Protein AF-A0A9W9SKZ7-F1 (afdb_monomer_lite)

Radius of gyration: 26.15 Å; chains: 1; bounding box: 54×64×50 Å

Secondary structure (DSSP, 8-state):
-HHHHHHHHHHHHHHHHHHHHHHHHHHHHHHHHHHHHHHHHHHHHS----GGGGGSTTHHHH-HHHHHHHHHHHHS-S-THHHHHHHHHTHIIIII--SS--HHHHHHHHHHHHHHHS---

Sequence (121 aa):
MKQYQDAFRNKFITYQKQAQREAHQLDTLEKIDNIENEELTILYDSRQDKVTRYLSKEYKQEFLVLTRIARDILSIPASGAGVERLFNYTRDIYHYRRGQLKPDTIKGLMLHHFLSKFELK

pLDDT: mean 78.36, std 10.04, range [40.19, 90.5]

Organism: NCBI:txid2100454

Structure (mmCIF, N/CA/C/O backbone):
data_AF-A0A9W9SKZ7-F1
#
_entry.id   AF-A0A9W9SKZ7-F1
#
loop_
_atom_site.group_PDB
_atom_site.id
_atom_site.type_symbol
_atom_site.label_atom_id
_atom_site.label_alt_id
_atom_site.label_comp_id
_atom_site.label_asym_id
_atom_site.label_entity_id
_atom_site.label_seq_id
_atom_site.pdbx_PDB_ins_code
_atom_site.Cartn_x
_atom_site.Cartn_y
_atom_site.Cartn_z
_atom_site.occupancy
_atom_site.B_iso_or_equiv
_atom_site.auth_seq_id
_atom_site.auth_comp_id
_atom_site.auth_asym_id
_atom_site.auth_atom_id
_atom_site.pdbx_PDB_model_num
ATOM 1 N N . MET A 1 1 ? -34.100 -41.137 14.179 1.00 59.19 1 MET A N 1
ATOM 2 C CA . MET A 1 1 ? -34.547 -39.949 14.948 1.00 59.19 1 MET A CA 1
ATOM 3 C C . MET A 1 1 ? -33.396 -39.162 15.591 1.00 59.19 1 MET A C 1
ATOM 5 O O . MET A 1 1 ? -33.374 -37.956 15.404 1.00 59.19 1 MET A O 1
ATOM 9 N N . LYS A 1 2 ? -32.416 -39.786 16.276 1.00 61.28 2 LYS A N 1
ATOM 10 C CA . LYS A 1 2 ? -31.309 -39.060 16.954 1.00 61.28 2 LYS A CA 1
ATOM 11 C C . LYS A 1 2 ? -30.390 -38.238 16.027 1.00 61.28 2 LYS A C 1
ATOM 13 O O . LYS A 1 2 ? -30.133 -37.079 16.311 1.00 61.28 2 LYS A O 1
ATOM 18 N N . GLN A 1 3 ? -30.014 -38.780 14.863 1.00 71.31 3 GLN A N 1
ATOM 19 C CA . GLN A 1 3 ? -29.123 -38.101 13.900 1.00 71.31 3 GLN A CA 1
ATOM 20 C C . GLN A 1 3 ? -29.637 -36.731 13.426 1.00 71.31 3 GLN A C 1
ATOM 22 O O . GLN A 1 3 ? -28.854 -35.819 13.172 1.00 71.31 3 GLN A O 1
ATOM 27 N N . TYR A 1 4 ? -30.958 -36.576 13.320 1.00 74.50 4 TYR A N 1
ATOM 28 C CA . TYR A 1 4 ? -31.571 -35.313 12.925 1.00 74.50 4 TYR A CA 1
ATOM 29 C C . TYR A 1 4 ? -31.450 -34.276 14.047 1.00 74.50 4 TYR A C 1
ATOM 31 O O . TYR A 1 4 ? -31.037 -33.150 13.803 1.00 74.50 4 TYR A O 1
ATOM 39 N N . GLN A 1 5 ? -31.715 -34.663 15.297 1.00 77.81 5 GLN A N 1
ATOM 40 C CA . GLN A 1 5 ? -31.567 -33.770 16.452 1.00 77.81 5 GLN A CA 1
ATOM 41 C C . GLN A 1 5 ? -30.117 -33.284 16.616 1.00 77.81 5 GLN A C 1
ATOM 43 O O . GLN A 1 5 ? -29.889 -32.100 16.868 1.00 77.81 5 GLN A O 1
ATOM 48 N N . ASP A 1 6 ? -29.143 -34.164 16.378 1.00 82.38 6 ASP A N 1
ATOM 49 C CA . ASP A 1 6 ? -27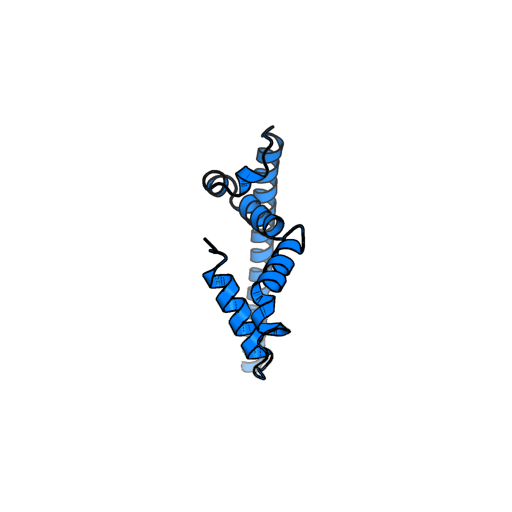.718 -33.823 16.429 1.00 82.38 6 ASP A CA 1
ATOM 50 C C . ASP A 1 6 ? -27.316 -32.836 15.318 1.00 82.38 6 ASP A C 1
ATOM 52 O O . ASP A 1 6 ? -26.604 -31.862 15.573 1.00 82.38 6 ASP A O 1
ATOM 56 N N . ALA A 1 7 ? -27.823 -33.020 14.092 1.00 82.75 7 ALA A N 1
ATOM 57 C CA . ALA A 1 7 ? -27.571 -32.105 12.976 1.00 82.75 7 ALA A CA 1
ATOM 58 C C . ALA A 1 7 ? -28.121 -30.691 13.238 1.00 82.75 7 ALA A C 1
ATOM 60 O O . ALA A 1 7 ? -27.462 -29.696 12.921 1.00 82.75 7 ALA A O 1
ATOM 61 N N . PHE A 1 8 ? -29.302 -30.593 13.853 1.00 83.88 8 PHE A N 1
ATOM 62 C CA . PHE A 1 8 ? -29.893 -29.310 14.239 1.00 83.88 8 PHE A CA 1
ATOM 63 C C . PHE A 1 8 ? -29.102 -28.631 15.351 1.00 83.88 8 PHE A C 1
ATOM 65 O O . PHE A 1 8 ? -28.792 -27.444 15.245 1.00 83.88 8 PHE A O 1
ATOM 72 N N . ARG A 1 9 ? -28.707 -29.387 16.380 1.00 85.88 9 ARG A N 1
ATOM 73 C CA . ARG A 1 9 ? -27.880 -28.873 17.476 1.00 85.88 9 ARG A CA 1
ATOM 74 C C . ARG A 1 9 ? -26.540 -28.338 16.972 1.00 85.88 9 ARG A C 1
ATOM 76 O O . ARG A 1 9 ? -26.132 -27.251 17.372 1.00 85.88 9 ARG A O 1
ATOM 83 N N . ASN A 1 10 ? -25.897 -29.045 16.043 1.00 86.56 10 ASN A N 1
ATOM 84 C CA . ASN A 1 10 ? -24.637 -28.608 15.444 1.00 86.56 10 ASN A CA 1
ATOM 85 C C . ASN A 1 10 ? -24.803 -27.332 14.612 1.00 86.56 10 ASN A C 1
ATOM 87 O O . ASN A 1 10 ? -24.012 -26.406 14.771 1.00 86.56 10 ASN A O 1
ATOM 91 N N . LYS A 1 11 ? -25.848 -27.238 13.776 1.00 88.25 11 LYS A N 1
ATOM 92 C CA . LYS A 1 11 ? -26.142 -26.002 13.030 1.00 88.25 11 LYS A CA 1
ATOM 93 C C . LYS A 1 11 ? -26.393 -24.824 13.967 1.00 88.25 11 LYS A C 1
ATOM 95 O O . LYS A 1 11 ? -25.841 -23.753 13.745 1.00 88.25 11 LYS A O 1
ATOM 100 N N . PHE A 1 12 ? -27.169 -25.033 15.028 1.00 90.50 12 PHE A N 1
ATOM 101 C CA . PHE A 1 12 ? -27.468 -23.998 16.014 1.00 90.50 12 PHE A CA 1
ATOM 102 C C . PHE A 1 12 ? -26.202 -23.475 16.709 1.00 90.50 12 PHE A C 1
ATOM 104 O O . PHE A 1 12 ? -26.007 -22.266 16.798 1.00 90.50 12 PHE A O 1
ATOM 111 N N . ILE A 1 13 ? -25.296 -24.370 17.115 1.00 90.12 13 ILE A N 1
ATOM 112 C CA . ILE A 1 13 ? -23.998 -23.989 17.690 1.00 90.12 13 ILE A CA 1
ATOM 113 C C . ILE A 1 13 ? -23.155 -23.195 16.681 1.00 90.12 13 ILE A C 1
ATOM 115 O O . ILE A 1 13 ? -22.507 -22.221 17.061 1.00 90.12 13 ILE A O 1
ATOM 119 N N . THR A 1 14 ? -23.155 -23.576 15.402 1.00 89.19 14 THR A N 1
ATOM 120 C CA . THR A 1 14 ? -22.435 -22.832 14.357 1.00 89.19 14 THR A CA 1
ATOM 121 C C . THR A 1 14 ? -22.987 -21.421 14.192 1.00 89.19 14 THR A C 1
ATOM 123 O O . THR A 1 14 ? -22.206 -20.472 14.166 1.00 89.19 14 THR A O 1
ATOM 126 N N . TYR A 1 15 ? -24.313 -21.266 14.157 1.00 88.88 15 TYR A N 1
ATOM 127 C CA . TYR A 1 15 ? -24.948 -19.949 14.083 1.00 88.88 15 TYR A CA 1
ATOM 128 C C . TYR A 1 15 ? -24.652 -19.096 15.318 1.00 88.88 15 TYR A C 1
ATOM 130 O O . TYR A 1 15 ? -24.311 -17.927 15.174 1.00 88.88 15 TYR A O 1
ATOM 138 N N . GLN A 1 16 ? -24.693 -19.673 16.523 1.00 88.38 16 GLN A N 1
ATOM 139 C CA . GLN A 1 16 ? -24.316 -18.949 17.740 1.00 88.38 16 GLN A CA 1
ATOM 140 C C . GLN A 1 16 ? -22.859 -18.481 17.700 1.00 88.38 16 GLN A C 1
ATOM 142 O O . GLN A 1 16 ? -22.577 -17.326 18.006 1.00 88.38 16 GLN A O 1
ATOM 147 N N . LYS A 1 17 ? -21.933 -19.348 17.274 1.00 89.81 17 LYS A N 1
ATOM 148 C CA . LYS A 1 17 ? -20.519 -18.980 17.113 1.00 89.81 17 LYS A CA 1
ATOM 149 C C . LYS A 1 17 ? -20.329 -17.878 16.074 1.00 89.81 17 LYS A C 1
ATOM 151 O O . LYS A 1 17 ? -19.452 -17.040 16.245 1.00 89.81 17 LYS A O 1
ATOM 156 N N . GLN A 1 18 ? -21.115 -17.884 15.003 1.00 89.06 18 GLN A N 1
ATOM 157 C CA . GLN A 1 18 ? -21.066 -16.843 13.985 1.00 89.06 18 GLN A CA 1
ATOM 158 C C . GLN A 1 18 ? -21.580 -15.504 14.529 1.00 89.06 18 GLN A C 1
ATOM 160 O O . GLN A 1 18 ? -20.859 -14.516 14.445 1.00 89.06 18 GLN A O 1
ATOM 165 N N . ALA A 1 19 ? -22.739 -15.492 15.188 1.00 86.81 19 ALA A N 1
ATOM 166 C CA . ALA A 1 19 ? -23.287 -14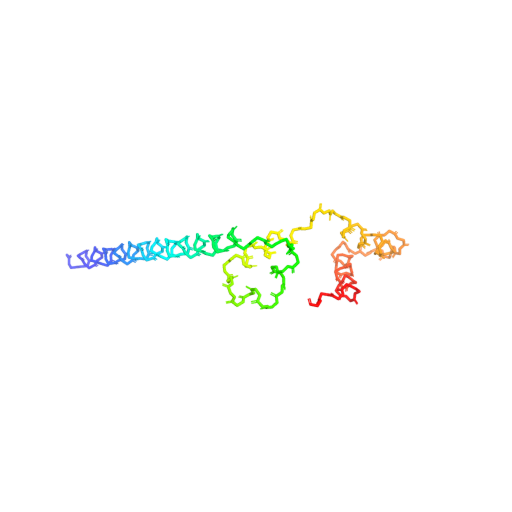.289 15.812 1.00 86.81 19 ALA A CA 1
ATOM 167 C C . ALA A 1 19 ? -22.339 -13.698 16.875 1.00 86.81 19 ALA A C 1
ATOM 169 O O . ALA A 1 19 ? -22.173 -12.487 16.962 1.00 86.81 19 ALA A O 1
ATOM 170 N N . GLN A 1 20 ? -21.654 -14.548 17.649 1.00 86.44 20 GLN A N 1
ATOM 171 C CA . GLN A 1 20 ? -20.634 -14.111 18.611 1.00 86.44 20 GLN A CA 1
ATOM 172 C C . GLN A 1 20 ? -19.409 -13.483 17.935 1.00 86.44 20 GLN A C 1
ATOM 174 O O . GLN A 1 20 ? -18.853 -12.519 18.455 1.00 86.44 20 GLN A O 1
ATOM 179 N N . ARG A 1 21 ? -18.981 -14.011 16.780 1.00 83.94 21 ARG A N 1
ATOM 180 C CA . ARG A 1 21 ? -17.881 -13.428 15.994 1.00 83.94 21 ARG A CA 1
ATOM 181 C C . ARG A 1 21 ? -18.265 -12.070 15.428 1.00 83.94 21 ARG A C 1
ATOM 183 O O . ARG A 1 21 ? -17.462 -11.152 15.509 1.00 83.94 21 ARG A O 1
ATOM 190 N N . GLU A 1 22 ? -19.473 -11.951 14.892 1.00 87.62 22 GLU A N 1
ATOM 191 C CA . GLU A 1 22 ? -19.999 -10.696 14.350 1.00 87.62 22 GLU A CA 1
ATOM 192 C C . GLU A 1 22 ? -20.130 -9.639 15.460 1.00 87.62 22 GLU A C 1
ATOM 194 O O . GLU A 1 22 ? -19.648 -8.522 15.300 1.00 87.62 22 GLU A O 1
ATOM 199 N N . ALA A 1 23 ? -20.654 -10.004 16.635 1.00 82.94 23 ALA A N 1
ATOM 200 C CA . ALA A 1 23 ? -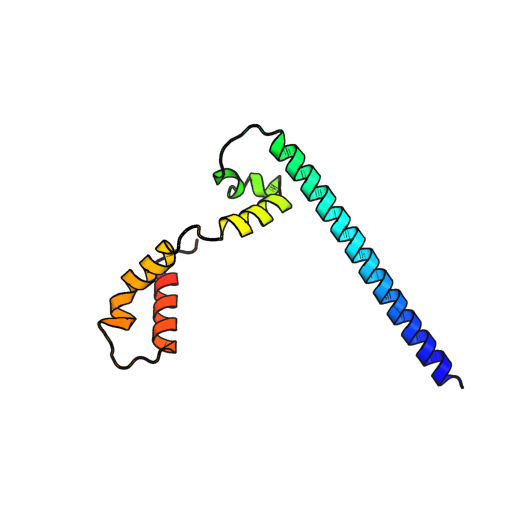20.724 -9.102 17.787 1.00 82.94 23 ALA A CA 1
ATOM 201 C C . ALA A 1 23 ? -19.335 -8.656 18.283 1.00 82.94 23 ALA A C 1
ATOM 203 O O . ALA A 1 23 ? -19.124 -7.476 18.549 1.00 82.94 23 ALA A O 1
ATOM 204 N N . HIS A 1 24 ? -18.366 -9.576 18.359 1.00 85.88 24 HIS A N 1
ATOM 205 C CA . HIS A 1 24 ? -16.987 -9.237 18.721 1.00 85.88 24 HIS A CA 1
ATOM 206 C C . HIS A 1 24 ? -16.327 -8.329 17.673 1.00 85.88 24 HIS A C 1
ATOM 208 O O . HIS A 1 24 ? -15.529 -7.468 18.029 1.00 85.88 24 HIS A O 1
ATOM 214 N N . GLN A 1 25 ? -16.632 -8.513 16.384 1.00 84.75 25 GLN A N 1
ATOM 215 C CA . GLN A 1 25 ? -16.136 -7.641 15.317 1.00 84.75 25 GLN A CA 1
ATOM 216 C C . GLN A 1 25 ? -16.679 -6.216 15.455 1.00 84.75 25 GLN A C 1
ATOM 218 O O . GLN A 1 25 ? -15.904 -5.268 15.350 1.00 84.75 25 GLN A O 1
ATOM 223 N N . LEU A 1 26 ? -17.973 -6.062 15.742 1.00 80.06 26 LEU A N 1
ATOM 224 C CA . LEU A 1 26 ? -18.591 -4.753 15.963 1.00 80.06 26 LEU A CA 1
ATOM 225 C C . LEU A 1 26 ? -17.987 -4.035 17.179 1.00 80.06 26 LEU A C 1
ATOM 227 O O . LEU A 1 26 ? -17.588 -2.884 17.054 1.00 80.06 26 LEU A O 1
ATOM 231 N N . ASP A 1 27 ? -17.804 -4.736 18.301 1.00 82.81 27 ASP A N 1
ATOM 232 C CA . ASP A 1 2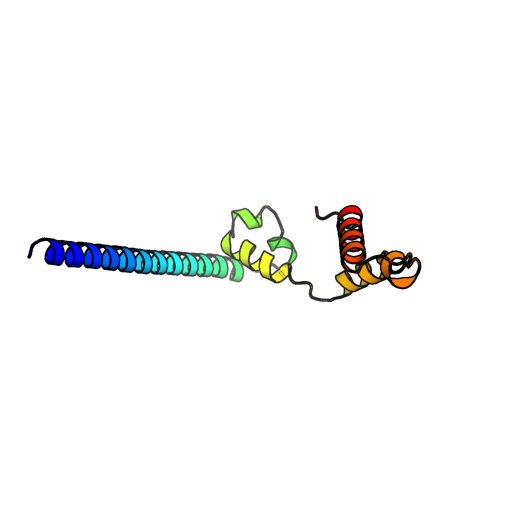7 ? -17.160 -4.185 19.506 1.00 82.81 27 ASP A CA 1
ATOM 233 C C . ASP A 1 27 ? -15.691 -3.784 19.250 1.00 82.81 27 ASP A C 1
ATOM 235 O O . ASP A 1 27 ? -15.200 -2.778 19.760 1.00 82.81 27 ASP A O 1
ATOM 239 N N . THR A 1 28 ? -14.962 -4.532 18.412 1.00 81.50 28 THR A N 1
ATOM 240 C CA . THR A 1 28 ? -13.610 -4.117 18.002 1.00 81.50 28 THR A CA 1
ATOM 241 C C . THR A 1 28 ? -13.602 -2.893 17.093 1.00 81.50 28 THR A C 1
ATOM 243 O O . THR A 1 28 ? -12.698 -2.075 17.230 1.00 81.50 28 THR A O 1
ATOM 246 N N . LEU A 1 29 ? -14.575 -2.755 16.187 1.00 79.75 29 LEU A N 1
ATOM 247 C CA . LEU A 1 29 ? -14.687 -1.585 15.311 1.00 79.75 29 LEU A CA 1
ATOM 248 C C . LEU A 1 29 ? -15.029 -0.335 16.122 1.00 79.75 29 LEU A C 1
ATOM 250 O O . LEU A 1 29 ? -14.358 0.676 15.978 1.00 79.75 29 LEU A O 1
ATOM 254 N N . GLU A 1 30 ? -15.973 -0.439 17.055 1.00 80.69 30 GLU A N 1
ATOM 255 C CA . GLU A 1 30 ? -16.361 0.669 17.932 1.00 80.69 30 GLU A CA 1
ATOM 256 C C . GLU A 1 30 ? -15.193 1.137 18.817 1.00 80.69 30 GLU A C 1
ATOM 258 O O . GLU A 1 30 ? -14.987 2.332 19.017 1.00 80.69 30 GLU A O 1
ATOM 263 N N . LYS A 1 31 ? -14.355 0.211 19.301 1.00 80.44 31 LYS A N 1
ATOM 264 C CA . LYS A 1 31 ? -13.117 0.565 20.018 1.00 80.44 31 LYS A CA 1
ATOM 265 C C . LYS A 1 31 ? -12.117 1.299 19.133 1.00 80.44 31 LYS A C 1
ATOM 267 O O . LYS A 1 31 ? -11.496 2.241 19.610 1.00 80.44 31 LYS A O 1
ATOM 272 N N . ILE A 1 32 ? -11.943 0.867 17.884 1.00 77.62 32 ILE A N 1
ATOM 273 C CA . ILE A 1 32 ? -11.040 1.531 16.935 1.00 77.62 32 ILE A CA 1
ATOM 274 C C . ILE A 1 32 ? -11.555 2.938 16.630 1.00 77.62 32 ILE A C 1
ATOM 276 O O . ILE A 1 32 ? -10.785 3.881 16.768 1.00 77.62 32 ILE A O 1
ATOM 280 N N . ASP A 1 33 ? -12.847 3.089 16.332 1.00 81.50 33 ASP A N 1
ATOM 281 C CA . ASP A 1 33 ? -13.472 4.389 16.071 1.00 81.50 33 ASP A CA 1
ATOM 282 C C . ASP A 1 33 ? -13.297 5.338 17.265 1.00 81.50 33 ASP A C 1
ATOM 284 O O . ASP A 1 33 ? -12.961 6.510 17.102 1.00 81.50 33 ASP A O 1
ATOM 288 N N . ASN A 1 34 ? -13.471 4.845 18.492 1.00 82.25 34 ASN A N 1
ATOM 289 C CA . ASN A 1 34 ? -13.266 5.656 19.692 1.00 82.25 34 ASN A CA 1
ATOM 290 C C . ASN A 1 34 ? -11.803 6.105 19.853 1.00 82.25 34 ASN A C 1
ATOM 292 O O . ASN A 1 34 ? -11.561 7.274 20.149 1.00 82.25 34 ASN A O 1
ATOM 296 N N . ILE A 1 35 ? -10.838 5.211 19.606 1.00 80.56 35 ILE A N 1
ATOM 297 C CA . ILE A 1 35 ? -9.402 5.535 19.646 1.00 80.56 35 ILE A CA 1
ATOM 298 C C . ILE A 1 35 ? -9.047 6.555 18.557 1.00 80.56 35 ILE A C 1
ATOM 300 O O . ILE A 1 35 ? -8.329 7.514 18.829 1.00 80.56 35 ILE A O 1
ATOM 304 N N . GLU A 1 36 ? -9.569 6.390 17.339 1.00 80.44 36 GLU A N 1
ATOM 305 C CA . GLU A 1 36 ? -9.362 7.336 16.237 1.00 80.44 36 GLU A CA 1
ATOM 306 C C . GLU A 1 36 ? -9.867 8.733 16.595 1.00 80.44 36 GLU A C 1
ATOM 308 O O . GLU A 1 36 ? -9.163 9.718 16.381 1.00 80.44 36 GLU A O 1
ATOM 313 N N . ASN A 1 37 ? -11.058 8.832 17.184 1.00 80.06 37 ASN A N 1
ATOM 314 C CA . ASN A 1 37 ? -11.636 10.110 17.590 1.00 80.06 37 ASN A CA 1
ATOM 315 C C . ASN A 1 37 ? -10.851 10.780 18.729 1.00 80.06 37 ASN A C 1
ATOM 317 O O . ASN A 1 37 ? -10.696 12.005 18.730 1.00 80.06 37 ASN A O 1
ATOM 321 N N . GLU A 1 38 ? -10.329 10.005 19.680 1.00 81.31 38 GLU A N 1
ATOM 322 C CA . GLU A 1 38 ? -9.474 10.512 20.757 1.00 81.31 38 GLU A CA 1
ATOM 323 C C . GLU A 1 38 ? -8.135 11.030 20.204 1.00 81.31 38 GLU A C 1
ATOM 325 O O . GLU A 1 38 ? -7.762 12.178 20.464 1.00 81.31 38 GLU A O 1
ATOM 330 N N . GLU A 1 39 ? -7.470 10.245 19.347 1.00 79.19 39 GLU A N 1
ATOM 331 C CA . GLU A 1 39 ? -6.241 10.641 18.648 1.00 79.19 39 GLU A CA 1
ATOM 332 C C . GLU A 1 39 ? -6.458 11.910 17.793 1.00 79.19 39 GLU A C 1
ATOM 334 O O . GLU A 1 39 ? -5.638 12.832 17.824 1.00 79.19 39 GLU A O 1
ATOM 339 N N . LEU A 1 40 ? -7.580 12.002 17.065 1.00 77.50 40 LEU A N 1
ATOM 340 C CA . LEU A 1 40 ? -7.945 13.177 16.261 1.00 77.50 40 LEU A CA 1
ATOM 341 C C . LEU A 1 40 ? -8.169 14.413 17.130 1.00 77.50 40 LEU A C 1
ATOM 343 O O . LEU A 1 40 ? -7.728 15.502 16.770 1.00 77.50 40 LEU A O 1
ATOM 347 N N . THR A 1 41 ? -8.837 14.260 18.272 1.00 79.62 41 THR A N 1
ATOM 348 C CA . THR A 1 41 ? -9.121 15.374 19.185 1.00 79.62 41 THR A CA 1
ATOM 349 C C . THR A 1 41 ? -7.828 15.977 19.729 1.00 79.62 41 THR A C 1
ATOM 351 O O . THR A 1 41 ? -7.655 17.196 19.691 1.00 79.62 41 THR A O 1
ATOM 354 N N . ILE A 1 42 ? -6.886 15.130 20.158 1.00 76.25 42 ILE A N 1
ATOM 355 C CA . ILE A 1 42 ? -5.560 15.561 20.625 1.00 76.25 42 ILE A CA 1
ATOM 356 C C . ILE A 1 42 ? -4.794 16.255 19.489 1.00 76.25 42 ILE A C 1
ATOM 358 O O . ILE A 1 42 ? -4.149 17.287 19.698 1.00 76.25 42 ILE A O 1
ATOM 362 N N . LEU A 1 43 ? -4.899 15.729 18.266 1.00 73.25 43 LEU A N 1
ATOM 363 C CA . LEU A 1 43 ? -4.252 16.316 17.102 1.00 73.25 43 LEU A CA 1
ATOM 364 C C . LEU A 1 43 ? -4.791 17.717 16.773 1.00 73.25 43 LEU A C 1
ATOM 366 O O . LEU A 1 43 ? -3.995 18.625 16.537 1.00 73.25 43 LEU A O 1
ATOM 370 N N . TYR A 1 44 ? -6.114 17.907 16.770 1.00 72.94 44 TYR A N 1
ATOM 371 C CA . TYR A 1 44 ? -6.742 19.205 16.488 1.00 72.94 44 TYR A CA 1
ATOM 372 C C . TYR A 1 44 ? -6.396 20.275 17.531 1.00 72.94 44 TYR A C 1
ATOM 374 O O . TYR A 1 44 ? -6.291 21.452 17.180 1.00 72.94 44 TYR A O 1
ATOM 382 N N . ASP A 1 45 ? -6.199 19.879 18.790 1.00 75.19 45 ASP A N 1
ATOM 383 C CA . ASP A 1 45 ? -5.780 20.791 19.859 1.00 75.19 45 ASP A CA 1
ATOM 384 C C . ASP A 1 45 ? -4.289 21.171 19.738 1.00 75.19 45 ASP A C 1
ATOM 386 O O . ASP A 1 45 ? -3.864 22.290 20.054 1.00 75.19 45 ASP A O 1
ATOM 390 N N . SER A 1 46 ? -3.475 20.276 19.169 1.00 67.75 46 SER A N 1
ATOM 391 C CA . SER A 1 46 ? -2.078 20.556 18.848 1.00 67.75 46 SER A CA 1
ATOM 392 C C . SER A 1 46 ? -1.971 21.534 17.659 1.00 67.75 46 SER A C 1
ATOM 394 O O . SER A 1 46 ? -1.986 21.170 16.487 1.00 67.75 46 SER A O 1
ATOM 396 N N . ARG A 1 47 ? -1.854 22.838 17.947 1.00 59.97 47 ARG A N 1
ATOM 397 C CA . ARG A 1 47 ? -1.686 23.933 16.958 1.00 59.97 47 ARG A CA 1
ATOM 398 C C . ARG A 1 47 ? -0.353 23.899 16.182 1.00 59.97 47 ARG A C 1
ATOM 400 O O . ARG A 1 47 ? 0.368 24.901 16.164 1.00 59.97 47 ARG A O 1
ATOM 407 N N . GLN A 1 48 ? 0.054 22.777 15.593 1.00 60.31 48 GLN A N 1
ATOM 408 C CA . GLN A 1 48 ? 1.383 22.653 14.986 1.00 60.31 48 GLN A CA 1
ATOM 409 C C . GLN A 1 48 ? 1.377 22.121 13.552 1.00 60.31 48 GLN A C 1
ATOM 411 O O . GLN A 1 48 ? 1.188 20.940 13.277 1.00 60.31 48 GLN A O 1
ATOM 416 N N . ASP A 1 49 ? 1.732 23.033 12.647 1.00 62.19 49 ASP A N 1
ATOM 417 C CA . ASP A 1 49 ? 2.082 22.781 11.258 1.00 62.19 49 ASP A CA 1
ATOM 418 C C . ASP A 1 49 ? 3.356 21.935 11.147 1.00 62.19 49 ASP A C 1
ATOM 420 O O . ASP A 1 49 ? 4.440 22.382 11.541 1.00 62.19 49 ASP A O 1
ATOM 424 N N . LYS A 1 50 ? 3.231 20.732 10.569 1.00 58.16 50 LYS A N 1
ATOM 425 C CA . LYS A 1 50 ? 4.151 20.141 9.571 1.00 58.16 50 LYS A CA 1
ATOM 426 C C . LYS A 1 50 ? 3.725 18.708 9.237 1.00 58.16 50 LYS A C 1
ATOM 428 O O . LYS A 1 50 ? 3.917 17.791 10.031 1.00 58.16 50 LYS A O 1
ATOM 433 N N . VAL A 1 51 ? 3.264 18.504 8.000 1.00 58.03 51 VAL A N 1
ATOM 434 C CA . VAL A 1 51 ? 2.964 17.194 7.369 1.00 58.03 51 VAL A CA 1
ATOM 435 C C . VAL A 1 51 ? 4.113 16.179 7.532 1.00 58.03 51 VAL A C 1
ATOM 437 O O . VAL A 1 51 ? 3.896 14.973 7.581 1.00 58.03 51 VAL A O 1
ATOM 440 N N . THR A 1 52 ? 5.347 16.655 7.694 1.00 58.69 52 THR A N 1
ATOM 441 C CA . THR A 1 52 ? 6.549 15.843 7.917 1.00 58.69 52 THR A CA 1
ATOM 442 C C . THR A 1 52 ? 6.604 15.121 9.271 1.00 58.69 52 THR A C 1
ATOM 444 O O . THR A 1 52 ? 7.360 14.157 9.387 1.00 58.69 52 THR A O 1
ATOM 447 N N . ARG A 1 53 ? 5.824 15.523 10.290 1.00 61.97 53 ARG A N 1
ATOM 448 C CA . ARG A 1 53 ? 5.857 14.879 11.622 1.00 61.97 53 ARG A CA 1
ATOM 449 C C . ARG A 1 53 ? 5.210 13.497 11.660 1.00 61.97 53 ARG A C 1
ATOM 451 O O . ARG A 1 53 ? 5.738 12.637 12.355 1.00 61.97 53 ARG A O 1
ATOM 458 N N . TYR A 1 54 ? 4.176 13.237 10.860 1.00 60.56 54 TYR A N 1
ATOM 459 C CA . TYR A 1 54 ? 3.512 11.922 10.802 1.00 60.56 54 TYR A CA 1
ATOM 460 C C . TYR A 1 54 ? 4.420 10.798 10.282 1.00 60.56 54 TYR A C 1
ATOM 462 O O . TYR A 1 54 ? 4.151 9.616 10.479 1.00 60.56 54 TYR A O 1
ATOM 470 N N . LEU A 1 55 ? 5.526 11.151 9.623 1.00 61.00 55 LEU A N 1
ATOM 471 C CA . LEU A 1 55 ? 6.541 10.194 9.185 1.00 61.00 55 LEU A CA 1
ATOM 472 C C . LEU A 1 55 ? 7.657 9.996 10.232 1.00 61.00 55 LEU A C 1
ATOM 474 O O . LEU A 1 55 ? 8.453 9.062 10.099 1.00 61.00 55 LEU A O 1
ATOM 478 N N . SER A 1 56 ? 7.708 10.832 11.280 1.00 65.81 56 SER A N 1
ATOM 479 C CA . SER A 1 56 ? 8.690 10.740 12.368 1.00 65.81 56 SER A CA 1
ATOM 480 C C . SER A 1 56 ? 8.442 9.513 13.248 1.00 65.81 56 SER A C 1
ATOM 482 O O . SER A 1 56 ? 7.313 9.065 13.441 1.00 65.81 56 SER A O 1
ATOM 484 N N . LYS A 1 57 ? 9.519 8.949 13.805 1.00 66.75 57 LYS A N 1
ATOM 485 C CA . LYS A 1 57 ? 9.448 7.792 14.713 1.00 66.75 57 LYS A CA 1
ATOM 486 C C . LYS A 1 57 ? 8.780 8.125 16.049 1.00 66.75 57 LYS A C 1
ATOM 488 O O . LYS A 1 57 ? 8.193 7.234 16.644 1.00 66.75 57 LYS A O 1
ATOM 493 N N . GLU A 1 58 ? 8.856 9.379 16.481 1.00 66.56 58 GLU A N 1
ATOM 494 C CA . GLU A 1 58 ? 8.301 9.860 17.753 1.00 66.56 58 GLU A CA 1
ATOM 495 C C . GLU A 1 58 ? 6.765 9.836 17.723 1.00 66.56 58 GLU A C 1
ATOM 497 O O . GLU A 1 58 ? 6.131 9.249 18.592 1.00 66.56 58 GLU A O 1
ATOM 502 N N . TYR A 1 59 ? 6.169 10.335 16.636 1.00 68.38 59 TYR A N 1
ATOM 503 C CA . TYR A 1 59 ? 4.713 10.386 16.450 1.00 68.38 59 TYR A CA 1
ATOM 504 C C . TYR A 1 59 ? 4.071 9.002 16.268 1.00 68.38 59 TYR A C 1
ATOM 506 O O . TYR A 1 59 ? 2.906 8.806 16.599 1.00 68.38 59 TYR A O 1
ATOM 514 N N . LYS A 1 60 ? 4.845 8.008 15.801 1.00 66.44 60 LYS A N 1
ATOM 515 C CA . LYS A 1 60 ? 4.381 6.613 15.699 1.00 66.44 60 LYS A CA 1
ATOM 516 C C . LYS A 1 60 ? 4.018 6.007 17.051 1.00 66.44 60 LYS A C 1
ATOM 518 O O . LYS A 1 60 ? 3.196 5.102 17.069 1.00 66.44 60 LYS A O 1
ATOM 523 N N . GLN A 1 61 ? 4.679 6.417 18.135 1.00 68.75 61 GLN A N 1
ATOM 524 C CA . GLN A 1 61 ? 4.404 5.865 19.465 1.00 68.75 61 GLN A CA 1
ATOM 525 C C . GLN A 1 61 ? 3.178 6.508 20.111 1.00 68.75 61 GLN A C 1
ATOM 527 O O . GLN A 1 61 ? 2.503 5.847 20.889 1.00 68.75 61 GLN A O 1
ATOM 532 N N . GLU A 1 62 ? 2.907 7.767 19.775 1.00 70.81 62 GLU A N 1
ATOM 533 C CA . GLU A 1 62 ? 1.833 8.560 20.372 1.00 70.81 62 GLU A CA 1
ATOM 534 C C . GLU A 1 62 ? 0.505 8.421 19.609 1.00 70.81 62 GLU A C 1
ATOM 536 O O . GLU A 1 62 ? -0.548 8.407 20.231 1.00 70.81 62 GLU A O 1
ATOM 541 N N . PHE A 1 63 ? 0.557 8.233 18.284 1.00 72.94 63 PHE A N 1
ATOM 542 C CA . PHE A 1 63 ? -0.623 8.151 17.414 1.00 72.94 63 PHE A CA 1
ATOM 543 C C . PHE A 1 63 ? -0.520 6.961 16.458 1.00 72.94 63 PHE A C 1
ATOM 545 O O . PHE A 1 63 ? -0.135 7.102 15.289 1.00 72.94 63 PHE A O 1
ATOM 552 N N . LEU A 1 64 ? -0.795 5.756 16.954 1.00 79.00 64 LEU A N 1
ATOM 553 C CA . LEU A 1 64 ? -0.596 4.522 16.188 1.00 79.00 64 LEU A CA 1
ATOM 554 C C . LEU A 1 64 ? -1.588 4.407 15.027 1.00 79.00 64 LEU A C 1
ATOM 556 O O . LEU A 1 64 ? -1.195 3.972 13.935 1.00 79.00 64 LEU A O 1
ATOM 560 N N . VAL A 1 65 ? -2.848 4.791 15.246 1.00 83.19 65 VAL A N 1
ATOM 561 C CA . VAL A 1 65 ? -3.905 4.630 14.242 1.00 83.19 65 VAL A CA 1
ATOM 562 C C . VAL A 1 65 ? -3.800 5.723 13.185 1.00 83.19 65 VAL A C 1
ATOM 564 O O . VAL A 1 65 ? -3.678 5.417 11.993 1.00 83.19 65 VAL A O 1
ATOM 567 N N . LEU A 1 66 ? -3.687 6.987 13.596 1.00 79.69 66 LEU A N 1
ATOM 568 C CA . LEU A 1 66 ? -3.527 8.103 12.664 1.00 79.69 66 LEU A CA 1
ATOM 569 C C . LEU A 1 66 ? -2.233 8.028 11.863 1.00 79.69 66 LEU A C 1
ATOM 571 O O . LEU A 1 66 ? -2.241 8.317 10.668 1.00 79.69 66 LEU A O 1
ATOM 575 N N . THR A 1 67 ? -1.121 7.588 12.457 1.00 81.56 67 THR A N 1
ATOM 576 C CA . THR A 1 67 ? 0.130 7.434 11.698 1.00 81.56 67 THR A CA 1
ATOM 577 C C . THR A 1 67 ? 0.021 6.341 10.633 1.00 81.56 67 THR A C 1
ATOM 579 O O . THR A 1 67 ? 0.670 6.424 9.585 1.00 81.56 67 THR A O 1
ATOM 582 N N . ARG A 1 68 ? -0.791 5.305 10.866 1.00 82.94 68 ARG A N 1
ATOM 583 C CA . ARG A 1 68 ? -1.061 4.272 9.862 1.00 82.94 68 ARG A CA 1
ATOM 584 C C . ARG A 1 68 ? -1.879 4.840 8.702 1.00 82.94 68 ARG A C 1
ATOM 586 O O . ARG A 1 68 ? -1.442 4.714 7.562 1.00 82.94 68 ARG A O 1
ATOM 593 N N . ILE A 1 69 ? -2.978 5.535 8.999 1.00 83.94 69 ILE A N 1
ATOM 594 C CA . ILE A 1 69 ? -3.830 6.187 7.990 1.00 83.94 69 ILE A CA 1
ATOM 595 C C . ILE A 1 69 ? -3.031 7.229 7.195 1.00 83.94 69 ILE A C 1
ATOM 597 O O . ILE A 1 69 ? -3.040 7.231 5.965 1.00 83.94 69 ILE A O 1
ATOM 601 N N . ALA A 1 70 ? -2.271 8.078 7.887 1.00 83.06 70 ALA A N 1
ATOM 602 C CA . ALA A 1 70 ? -1.426 9.087 7.264 1.00 83.06 70 ALA A CA 1
ATOM 603 C C . ALA A 1 70 ? -0.370 8.457 6.351 1.00 83.06 70 ALA A C 1
ATOM 605 O O . ALA A 1 70 ? -0.109 8.990 5.278 1.00 83.06 70 ALA A O 1
ATOM 606 N N . ARG A 1 71 ? 0.224 7.315 6.725 1.00 82.25 71 ARG A N 1
ATOM 607 C CA . ARG A 1 71 ? 1.167 6.601 5.853 1.00 82.25 71 ARG A CA 1
ATOM 608 C C . ARG A 1 71 ? 0.490 6.119 4.579 1.00 82.25 71 ARG A C 1
ATOM 610 O O . ARG A 1 71 ? 1.066 6.296 3.511 1.00 82.25 71 ARG A O 1
ATOM 617 N N . ASP A 1 72 ? -0.696 5.538 4.689 1.00 86.00 72 ASP A N 1
ATOM 618 C CA . ASP A 1 72 ? -1.421 5.028 3.529 1.00 86.00 72 ASP A CA 1
ATOM 619 C C . ASP A 1 72 ? -1.773 6.181 2.574 1.00 86.00 72 ASP A C 1
ATOM 621 O O . ASP A 1 72 ? -1.447 6.111 1.390 1.00 86.00 72 ASP A O 1
ATOM 625 N N . ILE A 1 73 ? -2.296 7.297 3.094 1.00 85.31 73 ILE A N 1
ATOM 626 C CA . ILE A 1 73 ? -2.630 8.491 2.298 1.00 85.31 73 ILE A CA 1
ATOM 627 C C . ILE A 1 73 ? -1.378 9.141 1.691 1.00 85.31 73 ILE A C 1
ATOM 629 O O . ILE A 1 73 ? -1.339 9.407 0.492 1.00 85.31 73 ILE A O 1
ATOM 633 N N . LEU A 1 74 ? -0.339 9.387 2.494 1.00 82.12 74 LEU A N 1
ATOM 634 C CA . LEU A 1 74 ? 0.883 10.070 2.046 1.00 82.12 74 LEU A CA 1
ATOM 635 C C . LEU A 1 74 ? 1.776 9.189 1.160 1.00 82.12 74 LEU A C 1
ATOM 637 O O . LEU A 1 74 ? 2.663 9.711 0.487 1.00 82.12 74 LEU A O 1
ATOM 641 N N . SER A 1 75 ? 1.562 7.869 1.143 1.00 83.25 75 SER A N 1
ATOM 642 C CA . SER A 1 75 ? 2.242 6.964 0.208 1.00 83.25 75 SER A CA 1
ATOM 643 C C . SER A 1 75 ? 1.737 7.108 -1.228 1.00 83.25 75 SER A C 1
ATOM 645 O O . SER A 1 75 ? 2.452 6.743 -2.165 1.00 83.25 75 SER A O 1
ATOM 647 N N . ILE A 1 76 ? 0.533 7.660 -1.416 1.00 85.12 76 ILE A N 1
ATOM 648 C CA . ILE A 1 76 ? -0.033 7.907 -2.737 1.00 85.12 76 ILE A CA 1
ATOM 649 C C . ILE A 1 76 ? 0.741 9.073 -3.362 1.00 85.12 76 ILE A C 1
ATOM 651 O O . ILE A 1 76 ? 0.702 10.196 -2.851 1.00 85.12 76 ILE A O 1
ATOM 655 N N . PRO A 1 77 ? 1.457 8.850 -4.475 1.00 81.88 77 PRO A N 1
ATOM 656 C CA . PRO A 1 77 ? 2.200 9.920 -5.106 1.00 81.88 77 PRO A CA 1
ATOM 657 C C . PRO A 1 77 ? 1.219 10.949 -5.671 1.00 81.88 77 PRO A C 1
ATOM 659 O O . PRO A 1 77 ? 0.368 10.625 -6.495 1.00 81.88 77 PRO A O 1
ATOM 662 N N . ALA A 1 78 ? 1.389 12.216 -5.295 1.00 85.62 78 ALA A N 1
ATOM 663 C CA . ALA A 1 78 ? 0.592 13.314 -5.846 1.00 85.62 78 ALA A CA 1
ATOM 664 C C . ALA A 1 78 ? 0.817 13.533 -7.360 1.00 85.62 78 ALA A C 1
ATOM 666 O O . ALA A 1 78 ? 0.069 14.264 -8.002 1.00 85.62 78 ALA A O 1
ATOM 667 N N . SER A 1 79 ? 1.865 12.932 -7.940 1.00 85.56 79 SER A N 1
ATOM 668 C CA . SER A 1 79 ? 2.222 13.069 -9.352 1.00 85.56 79 SER A CA 1
ATOM 669 C C . SER A 1 79 ? 2.845 11.793 -9.922 1.00 85.56 79 SER A C 1
ATOM 671 O O . SER A 1 79 ? 3.644 11.119 -9.267 1.00 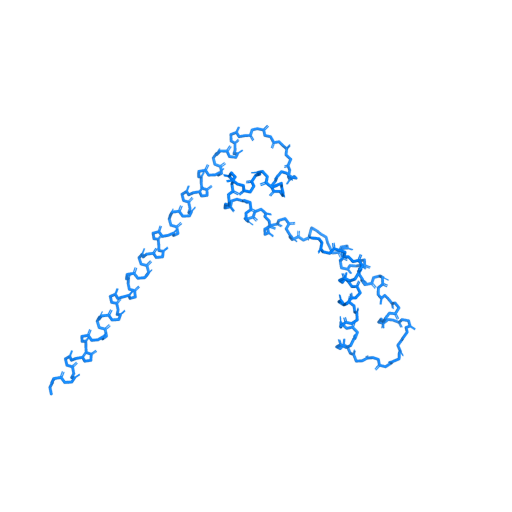85.56 79 SER A O 1
ATOM 673 N N . GLY A 1 80 ? 2.557 11.526 -11.200 1.00 83.50 80 GLY A N 1
ATOM 674 C CA . GLY A 1 80 ? 3.190 10.478 -12.005 1.00 83.50 80 GLY A CA 1
ATOM 675 C C . GLY A 1 80 ? 4.663 10.735 -12.353 1.00 83.50 80 GLY A C 1
ATOM 676 O O . GLY A 1 80 ? 5.320 9.850 -12.898 1.00 83.50 80 GLY A O 1
ATOM 677 N N . ALA A 1 81 ? 5.237 11.884 -11.980 1.00 82.75 81 ALA A N 1
ATOM 678 C CA . ALA A 1 81 ? 6.634 12.217 -12.276 1.00 82.75 81 ALA A CA 1
ATOM 679 C C . ALA A 1 81 ? 7.639 11.159 -11.766 1.00 82.75 81 ALA A C 1
ATOM 681 O O . ALA A 1 81 ? 8.727 11.003 -12.320 1.00 82.75 81 ALA A O 1
ATOM 682 N N . GLY A 1 82 ? 7.289 10.407 -10.714 1.00 80.62 82 GLY A N 1
ATOM 683 C CA . GLY A 1 82 ? 8.093 9.282 -10.229 1.00 80.62 82 GLY A CA 1
ATOM 684 C C . GLY A 1 82 ? 8.217 8.148 -11.252 1.00 80.62 82 GLY A C 1
ATOM 685 O O . GLY A 1 82 ? 9.330 7.716 -11.556 1.00 80.62 82 GLY A O 1
ATOM 686 N N . VAL A 1 83 ? 7.093 7.707 -11.826 1.00 83.25 83 VAL A N 1
ATOM 687 C CA . VAL A 1 83 ? 7.091 6.652 -12.850 1.00 83.25 83 VAL A CA 1
ATOM 688 C C . VAL A 1 83 ? 7.667 7.160 -14.171 1.00 83.25 83 VAL A C 1
ATOM 690 O O . VAL A 1 83 ? 8.414 6.439 -14.827 1.00 83.25 83 VAL A O 1
ATOM 693 N N . GLU A 1 84 ? 7.433 8.424 -14.526 1.00 86.69 84 GLU A N 1
ATOM 694 C CA . GLU A 1 84 ? 8.025 9.053 -15.715 1.00 86.69 84 GLU A CA 1
ATOM 695 C C . GLU A 1 84 ? 9.554 9.102 -15.645 1.00 86.69 84 GLU A C 1
ATOM 697 O O . GLU A 1 84 ? 10.224 8.800 -16.634 1.00 86.69 84 GLU A O 1
ATOM 702 N N . ARG A 1 85 ? 10.134 9.408 -14.474 1.00 85.31 85 ARG A N 1
ATOM 703 C CA . ARG A 1 85 ? 11.590 9.331 -14.271 1.00 85.31 85 ARG A CA 1
ATOM 704 C C . ARG A 1 85 ? 12.119 7.917 -14.501 1.00 85.31 85 ARG A C 1
ATOM 706 O O . ARG A 1 85 ? 13.153 7.774 -15.152 1.00 85.31 85 ARG A O 1
ATOM 713 N N . LEU A 1 86 ? 11.410 6.887 -14.032 1.00 85.00 86 LEU A N 1
ATOM 714 C CA . LEU A 1 86 ? 11.780 5.491 -14.283 1.00 85.00 86 LEU A CA 1
ATOM 715 C C . LEU A 1 86 ? 11.731 5.156 -15.783 1.00 85.00 86 LEU A C 1
ATOM 717 O O . LEU A 1 86 ? 12.686 4.582 -16.308 1.00 85.00 86 LEU A O 1
ATOM 721 N N . PHE A 1 87 ? 10.673 5.558 -16.493 1.00 84.75 87 PHE A N 1
ATOM 722 C CA . PHE A 1 87 ? 10.556 5.363 -17.945 1.00 84.75 87 PHE A CA 1
ATOM 723 C C . PHE A 1 87 ? 11.591 6.164 -18.741 1.00 84.75 87 PHE A C 1
ATOM 725 O O . PHE A 1 87 ? 12.070 5.706 -19.776 1.00 84.75 87 PHE A O 1
ATOM 732 N N . ASN A 1 88 ? 11.972 7.350 -18.279 1.00 85.12 88 ASN A N 1
ATOM 733 C CA . ASN A 1 88 ? 13.038 8.123 -18.904 1.00 85.12 88 ASN A CA 1
ATOM 734 C C . ASN A 1 88 ? 14.397 7.433 -18.717 1.00 85.12 88 ASN A C 1
ATOM 736 O O . ASN A 1 88 ? 15.183 7.345 -19.657 1.00 85.12 88 ASN A O 1
ATOM 740 N N . TYR A 1 89 ? 14.651 6.912 -17.516 1.00 82.94 89 TYR A N 1
ATOM 741 C CA . TYR A 1 89 ? 15.926 6.302 -17.150 1.00 82.94 89 TYR A CA 1
ATOM 742 C C . TYR A 1 89 ? 16.147 4.919 -17.774 1.00 82.94 89 TYR A C 1
ATOM 744 O O . TYR A 1 89 ? 17.272 4.573 -18.106 1.00 82.94 89 TYR A O 1
ATOM 752 N N . THR A 1 90 ? 15.076 4.151 -17.976 1.00 85.38 90 THR A N 1
ATOM 753 C CA . THR A 1 90 ? 15.105 2.818 -18.610 1.00 85.38 90 THR A CA 1
ATOM 754 C C . THR A 1 90 ? 14.820 2.862 -20.113 1.00 85.38 90 THR A C 1
ATOM 756 O O . THR A 1 90 ? 14.588 1.824 -20.734 1.00 85.38 90 THR A O 1
ATOM 759 N N . ARG A 1 91 ? 14.808 4.059 -20.723 1.00 85.94 91 ARG A N 1
ATOM 760 C CA . ARG A 1 91 ? 14.509 4.254 -22.154 1.00 85.94 91 ARG A CA 1
ATOM 761 C C . ARG A 1 91 ? 15.414 3.424 -23.057 1.00 85.94 91 ARG A C 1
ATOM 763 O O . ARG A 1 91 ? 14.984 2.938 -24.101 1.00 85.94 91 ARG A O 1
ATOM 770 N N . ASP A 1 92 ? 16.658 3.227 -22.660 1.00 84.12 92 ASP A N 1
ATOM 771 C CA . ASP A 1 92 ? 17.595 2.363 -23.362 1.00 84.12 92 ASP A CA 1
ATOM 772 C C . ASP A 1 92 ? 17.146 0.894 -23.413 1.00 84.12 92 ASP A C 1
ATOM 774 O O . ASP A 1 92 ? 17.336 0.254 -24.444 1.00 84.12 92 ASP A O 1
ATOM 778 N N . ILE A 1 93 ? 16.485 0.386 -22.371 1.00 82.06 93 ILE A N 1
ATOM 779 C CA . ILE A 1 93 ? 16.011 -1.002 -22.264 1.00 82.06 93 ILE A CA 1
ATOM 780 C C . ILE A 1 93 ? 14.803 -1.269 -23.177 1.00 82.06 93 ILE A C 1
ATOM 782 O O . ILE A 1 93 ? 14.789 -2.279 -23.882 1.00 82.06 93 ILE A O 1
ATOM 786 N N . TYR A 1 94 ? 13.786 -0.394 -23.192 1.00 75.50 94 TYR A N 1
ATOM 787 C CA . TYR A 1 94 ? 12.553 -0.646 -23.965 1.00 75.50 94 TYR A CA 1
ATOM 788 C C . TYR A 1 94 ? 12.522 0.003 -25.359 1.00 75.50 94 TYR A C 1
ATOM 790 O O . TYR A 1 94 ? 11.824 -0.515 -26.242 1.00 75.50 94 TYR A O 1
ATOM 798 N N . HIS A 1 95 ? 13.286 1.083 -25.584 1.00 73.19 95 HIS A N 1
ATOM 799 C CA . HIS A 1 95 ? 13.352 1.780 -26.876 1.00 73.19 95 HIS A CA 1
ATOM 800 C C . HIS A 1 95 ? 14.668 1.574 -27.636 1.00 73.19 95 HIS A C 1
ATOM 802 O O . HIS A 1 95 ? 14.610 1.149 -28.788 1.00 73.19 95 HIS A O 1
ATOM 808 N N . TYR A 1 96 ? 15.838 1.869 -27.055 1.00 65.69 96 TYR A N 1
ATOM 809 C CA . TYR A 1 96 ? 17.066 2.003 -27.865 1.00 65.69 96 TYR A CA 1
ATOM 810 C C . TYR A 1 96 ? 17.865 0.710 -28.089 1.00 65.69 96 TYR A C 1
ATOM 812 O O . TYR A 1 96 ? 18.501 0.571 -29.129 1.00 65.69 96 TYR A O 1
ATOM 820 N N . ARG A 1 97 ? 17.846 -0.250 -27.158 1.00 64.19 97 ARG A N 1
ATOM 821 C CA . ARG A 1 97 ? 18.654 -1.485 -27.217 1.00 64.19 97 ARG A CA 1
ATOM 822 C C . ARG A 1 97 ? 17.813 -2.741 -27.458 1.00 64.19 97 ARG A C 1
ATOM 824 O O . ARG A 1 97 ? 18.086 -3.784 -26.869 1.00 64.19 97 ARG A O 1
ATOM 831 N N . ARG A 1 98 ? 16.781 -2.667 -28.308 1.00 61.81 98 ARG A N 1
ATOM 832 C CA . ARG A 1 98 ? 15.887 -3.804 -28.611 1.00 61.81 98 ARG A CA 1
ATOM 833 C C . ARG A 1 98 ? 16.618 -4.973 -29.295 1.00 61.81 98 ARG A C 1
ATOM 835 O O . ARG A 1 98 ? 16.493 -5.190 -30.494 1.00 61.81 98 ARG A O 1
ATOM 842 N N . GLY A 1 99 ? 17.284 -5.808 -28.509 1.00 63.53 99 GLY A N 1
ATOM 843 C CA . GLY A 1 99 ? 17.559 -7.197 -28.857 1.00 63.53 99 GLY A CA 1
ATOM 844 C C . GLY A 1 99 ? 16.341 -8.055 -28.525 1.00 63.53 99 GLY A C 1
ATOM 845 O O . GLY A 1 99 ? 16.381 -8.758 -27.532 1.00 63.53 99 GLY A O 1
ATOM 846 N N . GLN A 1 100 ? 15.236 -7.929 -29.275 1.00 70.88 100 GLN A N 1
ATOM 847 C CA . GLN A 1 100 ? 14.061 -8.833 -29.233 1.00 70.88 100 GLN A CA 1
ATOM 848 C C . GLN A 1 100 ? 13.600 -9.310 -27.832 1.00 70.88 100 GLN A C 1
ATOM 850 O O . GLN A 1 100 ? 13.125 -10.435 -27.667 1.00 70.88 100 GLN A O 1
ATOM 855 N N . LEU A 1 101 ? 13.737 -8.470 -26.802 1.00 83.06 101 LEU A N 1
ATOM 856 C CA . LEU A 1 101 ? 13.408 -8.865 -25.439 1.00 83.06 101 LEU A CA 1
ATOM 857 C C . LEU A 1 101 ? 11.898 -9.029 -25.301 1.00 83.06 101 LEU A C 1
ATOM 859 O O . LEU A 1 101 ? 11.117 -8.191 -25.759 1.00 83.06 101 LEU A O 1
ATOM 863 N N . LYS A 1 102 ? 11.489 -10.112 -24.638 1.00 88.12 102 LYS A N 1
ATOM 864 C CA . LYS A 1 102 ? 10.082 -10.330 -24.314 1.00 88.12 102 LYS A CA 1
ATOM 865 C C . LYS A 1 102 ? 9.602 -9.229 -23.355 1.00 88.12 102 LYS A C 1
ATOM 867 O O . LYS A 1 102 ? 10.387 -8.791 -22.508 1.00 88.12 102 LYS A O 1
ATOM 872 N N . PRO A 1 103 ? 8.329 -8.802 -23.435 1.00 86.75 103 PRO A N 1
ATOM 873 C CA . PRO A 1 103 ? 7.768 -7.788 -22.538 1.00 86.75 103 PRO A CA 1
ATOM 874 C C . PRO A 1 103 ? 7.996 -8.092 -21.050 1.00 86.75 103 PRO A C 1
ATOM 876 O O . PRO A 1 103 ? 8.341 -7.193 -20.286 1.00 86.75 103 PRO A O 1
ATOM 879 N N . ASP A 1 104 ? 7.905 -9.365 -20.657 1.00 89.75 104 ASP A N 1
ATOM 880 C CA . ASP A 1 104 ? 8.163 -9.802 -19.280 1.00 89.75 104 ASP A CA 1
ATOM 881 C C . ASP A 1 104 ? 9.613 -9.548 -18.851 1.00 89.75 104 ASP A C 1
ATOM 883 O O . ASP A 1 104 ? 9.871 -9.105 -17.732 1.00 89.75 104 ASP A O 1
ATOM 887 N N . THR A 1 105 ? 10.567 -9.765 -19.760 1.00 88.75 105 THR A N 1
ATOM 888 C CA . THR A 1 105 ? 11.989 -9.496 -19.521 1.00 88.75 105 THR A CA 1
ATOM 889 C C . THR A 1 105 ? 12.250 -7.999 -19.401 1.00 88.75 105 THR A C 1
ATOM 891 O O . THR A 1 105 ? 12.985 -7.583 -18.510 1.00 88.75 105 THR A O 1
ATOM 894 N N . ILE A 1 106 ? 11.608 -7.175 -20.235 1.00 87.44 106 ILE A N 1
ATOM 895 C CA . ILE A 1 106 ? 11.692 -5.709 -20.138 1.00 87.44 106 ILE A CA 1
ATOM 896 C C . ILE A 1 106 ? 11.165 -5.245 -18.777 1.00 87.44 106 ILE A C 1
ATOM 898 O O . ILE A 1 106 ? 11.845 -4.492 -18.083 1.00 87.44 106 ILE A O 1
ATOM 902 N N . LYS A 1 107 ? 10.000 -5.746 -18.350 1.00 88.69 107 LYS A N 1
ATOM 903 C CA . LYS A 1 107 ? 9.419 -5.425 -17.041 1.00 88.69 107 LYS A CA 1
ATOM 904 C C . LYS A 1 107 ? 10.343 -5.838 -15.894 1.00 88.69 107 LYS A C 1
ATOM 906 O O . LYS A 1 107 ? 10.569 -5.045 -14.983 1.00 88.69 107 LYS A O 1
ATOM 911 N N . GLY A 1 108 ? 10.897 -7.050 -15.948 1.00 90.25 108 GLY A N 1
ATOM 912 C CA . GLY A 1 108 ? 11.843 -7.545 -14.948 1.00 90.25 108 GLY A CA 1
ATOM 913 C C . GLY A 1 108 ? 13.102 -6.681 -14.852 1.00 90.25 108 GLY A C 1
ATOM 914 O O . GLY A 1 108 ? 13.506 -6.308 -13.754 1.00 90.25 108 GLY A O 1
ATOM 915 N N . LEU A 1 109 ? 13.671 -6.290 -15.995 1.00 88.31 109 LEU A N 1
ATOM 916 C CA . LEU A 1 109 ? 14.833 -5.402 -16.049 1.00 88.31 109 LEU A CA 1
ATOM 917 C C . LEU A 1 109 ? 14.514 -4.003 -15.511 1.00 88.31 109 LEU A C 1
ATOM 919 O O . LEU A 1 109 ? 15.291 -3.466 -14.729 1.00 88.31 109 LEU A O 1
ATOM 923 N N . MET A 1 110 ? 13.362 -3.428 -15.868 1.00 87.19 110 MET A N 1
ATOM 924 C CA . MET A 1 110 ? 12.934 -2.123 -15.353 1.00 87.19 110 MET A CA 1
ATOM 925 C C . MET A 1 110 ? 12.734 -2.136 -13.833 1.00 87.19 110 MET A C 1
ATOM 927 O O . MET A 1 110 ? 13.145 -1.192 -13.160 1.00 87.19 110 MET A O 1
ATOM 931 N N . LEU A 1 111 ? 12.144 -3.202 -13.282 1.00 88.31 111 LEU A N 1
ATOM 932 C CA . LEU A 1 111 ? 11.962 -3.366 -11.836 1.00 88.31 111 LEU A CA 1
ATOM 933 C C . LEU A 1 111 ? 13.290 -3.582 -11.111 1.00 88.31 111 LEU A C 1
ATOM 935 O O . LEU A 1 111 ? 13.522 -2.966 -10.075 1.00 88.31 111 LEU A O 1
ATOM 939 N N . HIS A 1 112 ? 14.177 -4.411 -11.663 1.00 88.06 112 HIS A N 1
ATOM 940 C CA . HIS A 1 112 ? 15.519 -4.594 -11.118 1.00 88.06 112 HIS A CA 1
ATOM 941 C C . HIS A 1 112 ? 16.270 -3.260 -11.062 1.00 88.06 112 HIS A C 1
ATOM 943 O O . HIS A 1 112 ? 16.813 -2.891 -10.025 1.00 88.06 112 HIS A O 1
ATOM 949 N N . HIS A 1 113 ? 16.212 -2.489 -12.148 1.00 84.00 113 HIS A N 1
ATOM 950 C CA . HIS A 1 113 ? 16.851 -1.181 -12.234 1.00 84.00 113 HIS A CA 1
ATOM 951 C C . HIS A 1 113 ? 16.247 -0.167 -11.262 1.00 84.00 113 HIS A C 1
ATOM 953 O O . HIS A 1 113 ? 16.983 0.600 -10.646 1.00 84.00 113 HIS A O 1
ATOM 959 N N . PHE A 1 114 ? 14.922 -0.190 -11.081 1.00 83.56 114 PHE A N 1
ATOM 960 C CA . PHE A 1 114 ? 14.245 0.601 -10.057 1.00 83.56 114 PHE A CA 1
ATOM 961 C C . PHE A 1 114 ? 14.785 0.266 -8.662 1.00 83.56 114 PHE A C 1
ATOM 963 O O . PHE A 1 114 ? 15.242 1.166 -7.970 1.00 83.56 114 PHE A O 1
ATOM 970 N N . LEU A 1 115 ? 14.834 -1.015 -8.288 1.00 84.94 115 LEU A N 1
ATOM 971 C CA . LEU A 1 115 ? 15.303 -1.461 -6.971 1.00 84.94 115 LEU A CA 1
ATOM 972 C C . LEU A 1 115 ? 16.793 -1.178 -6.719 1.00 84.94 115 LEU A C 1
ATOM 974 O O . LEU A 1 115 ? 17.179 -0.889 -5.592 1.00 84.94 115 LEU A O 1
ATOM 978 N N . SER A 1 116 ? 17.643 -1.264 -7.746 1.00 82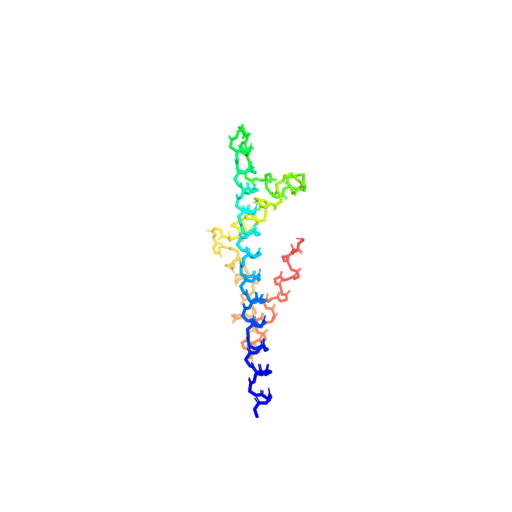.81 116 SER A N 1
ATOM 979 C CA . SER A 1 116 ? 19.086 -1.018 -7.603 1.00 82.81 116 SER A CA 1
ATOM 980 C C . SER A 1 116 ? 19.461 0.463 -7.540 1.00 82.81 116 SER A C 1
ATOM 982 O O . SER A 1 116 ? 20.553 0.791 -7.079 1.00 82.81 116 SER A O 1
ATOM 984 N N . LYS A 1 117 ? 18.619 1.358 -8.070 1.00 74.56 117 LYS A N 1
ATOM 985 C CA . LYS A 1 117 ? 18.951 2.785 -8.239 1.00 74.56 117 LYS A CA 1
ATOM 986 C C . LYS A 1 117 ? 18.100 3.706 -7.381 1.00 74.56 117 LYS A C 1
ATOM 988 O O . LYS A 1 117 ? 18.594 4.741 -6.944 1.00 74.56 117 LYS A O 1
ATOM 993 N N . PHE A 1 118 ? 16.850 3.339 -7.138 1.00 68.44 118 PHE A N 1
ATOM 994 C CA . PHE A 1 118 ? 16.016 3.972 -6.134 1.00 68.44 118 PHE A CA 1
ATOM 995 C C . PHE A 1 118 ? 16.154 3.130 -4.871 1.00 68.44 118 PHE A C 1
ATOM 997 O O . PHE A 1 118 ? 15.486 2.108 -4.735 1.00 68.44 118 PHE A O 1
ATOM 1004 N N . GLU A 1 119 ? 17.062 3.529 -3.975 1.00 54.34 119 GLU A N 1
ATOM 1005 C CA . GLU A 1 119 ? 17.119 2.965 -2.626 1.00 54.34 119 GLU A CA 1
ATOM 1006 C C . GLU A 1 119 ? 15.744 3.143 -1.970 1.00 54.34 119 GLU A C 1
ATOM 1008 O O . GLU A 1 119 ? 15.409 4.215 -1.464 1.00 54.34 119 GLU A O 1
ATOM 1013 N N . LEU A 1 120 ? 14.930 2.090 -1.990 1.00 55.09 120 LEU A N 1
ATOM 1014 C CA . LEU A 1 120 ? 13.832 1.931 -1.049 1.00 55.09 120 LEU A CA 1
ATOM 1015 C C . LEU A 1 120 ? 14.484 1.655 0.312 1.00 55.09 120 LEU A C 1
ATOM 1017 O O . LEU A 1 120 ? 14.713 0.502 0.668 1.00 55.09 120 LEU A O 1
ATOM 1021 N N . LYS A 1 121 ? 14.889 2.723 1.005 1.00 40.19 121 LYS A N 1
ATOM 1022 C CA . LYS A 1 121 ? 15.259 2.666 2.424 1.00 40.19 121 LYS A CA 1
ATOM 1023 C C . LYS A 1 121 ? 14.044 2.386 3.296 1.00 40.19 121 LYS A C 1
ATOM 1025 O O . LYS A 1 121 ? 12.968 2.953 3.000 1.00 40.19 121 LYS A O 1
#

InterPro domains:
  IPR008906 HAT, C-terminal dimerisation domain [PF05699] (49-111)
  IPR012337 Ribonuclease H-like superfamily [SSF53098] (57-114)

Foldseek 3Di:
DVVVVVVVVVVVVVVVVVVVVVVVVVVVVVVLVVLVVVLVVVVVVPPDDDLVCLVDPVVCVVRVSVSVVSCVVVVPDPDCVVVVVLCVVLVCLPPNVPPPDDPVRSVVVSVVCCCVPVPPD